Protein AF-A0A1G9YNP8-F1 (afdb_monomer_lite)

Foldseek 3Di:
DVVLVVLLVLLVVLLVVLVVLCVVVVHDQDLADDPDDPDDPSNVSSVVSLVVSLVSLVVSLVVLVVVVVPDPDLVSLQSLLVSLVCLQPRSHNNHAQDDPSLVSSLVSLVVNCVVPVPCVSVVSNVVSVCSNPDDDDPPD

Structure (mmCIF, N/CA/C/O backbone):
data_AF-A0A1G9YNP8-F1
#
_entry.id   AF-A0A1G9YNP8-F1
#
loop_
_atom_site.group_PDB
_atom_site.id
_atom_site.type_symbol
_atom_site.label_atom_id
_atom_site.label_alt_id
_atom_site.label_comp_id
_atom_site.label_asym_id
_atom_site.label_entity_id
_atom_site.label_seq_id
_atom_site.pdbx_PDB_ins_code
_atom_site.Cartn_x
_atom_site.Cartn_y
_atom_site.Cartn_z
_atom_site.occupancy
_atom_site.B_iso_or_equiv
_atom_site.auth_seq_id
_atom_site.auth_comp_id
_atom_site.auth_asym_id
_atom_site.auth_atom_id
_atom_site.pdbx_PDB_model_num
ATOM 1 N N . MET A 1 1 ? 4.895 -2.027 16.225 1.00 74.19 1 MET A N 1
ATOM 2 C CA . MET A 1 1 ? 4.429 -0.983 15.294 1.00 74.19 1 MET A CA 1
ATOM 3 C C . MET A 1 1 ? 5.551 -0.210 14.620 1.00 74.19 1 MET A C 1
ATOM 5 O O . MET A 1 1 ? 5.712 -0.409 13.425 1.00 74.19 1 MET A O 1
ATOM 9 N N . ASP A 1 2 ? 6.394 0.554 15.321 1.00 85.25 2 ASP A N 1
ATOM 10 C CA . ASP A 1 2 ? 7.441 1.403 14.698 1.00 85.25 2 ASP A CA 1
ATOM 11 C C . ASP A 1 2 ? 8.323 0.703 13.652 1.00 85.25 2 ASP A C 1
ATOM 13 O O . ASP A 1 2 ? 8.626 1.259 12.597 1.00 85.25 2 ASP A O 1
ATOM 17 N N . LYS A 1 3 ? 8.699 -0.555 13.913 1.00 90.31 3 LYS A N 1
ATOM 18 C CA . LYS A 1 3 ? 9.490 -1.363 12.977 1.00 90.31 3 LYS A CA 1
ATOM 19 C C . LYS A 1 3 ? 8.756 -1.618 11.656 1.00 90.31 3 LYS A C 1
ATOM 21 O O . LYS A 1 3 ? 9.386 -1.559 10.607 1.00 90.31 3 LYS A O 1
ATOM 26 N N . LEU A 1 4 ? 7.456 -1.908 11.697 1.00 91.44 4 LEU A N 1
ATOM 27 C CA . LEU A 1 4 ? 6.685 -2.198 10.488 1.00 91.44 4 LEU A CA 1
ATOM 28 C C . LEU A 1 4 ? 6.425 -0.936 9.669 1.00 91.44 4 LEU A C 1
ATOM 30 O O . LEU A 1 4 ? 6.558 -0.980 8.452 1.00 91.44 4 LEU A O 1
ATOM 34 N N . TYR A 1 5 ? 6.168 0.198 10.325 1.00 90.75 5 TYR A N 1
ATOM 35 C CA . TYR A 1 5 ? 6.108 1.491 9.640 1.00 90.75 5 TYR A CA 1
ATOM 36 C C . TYR A 1 5 ? 7.433 1.841 8.959 1.00 90.75 5 TYR A C 1
ATOM 38 O O . TYR A 1 5 ? 7.437 2.294 7.818 1.00 90.75 5 TYR A O 1
ATOM 46 N N . ALA A 1 6 ? 8.565 1.594 9.623 1.00 93.56 6 ALA A N 1
ATOM 47 C CA . ALA A 1 6 ? 9.877 1.802 9.018 1.00 93.56 6 ALA A CA 1
ATOM 48 C C . ALA A 1 6 ? 10.108 0.886 7.803 1.00 93.56 6 ALA A C 1
ATOM 50 O O . ALA A 1 6 ? 10.664 1.335 6.804 1.00 93.56 6 ALA A O 1
ATOM 51 N N . MET A 1 7 ? 9.657 -0.372 7.866 1.00 94.62 7 MET A N 1
ATOM 52 C CA . MET A 1 7 ? 9.741 -1.307 6.739 1.00 94.62 7 MET A CA 1
ATOM 53 C C . MET A 1 7 ? 8.846 -0.892 5.568 1.00 94.62 7 MET A C 1
ATOM 55 O O . MET A 1 7 ? 9.314 -0.916 4.433 1.00 94.62 7 MET A O 1
ATOM 59 N N . LEU A 1 8 ? 7.601 -0.476 5.829 1.00 95.19 8 LEU A N 1
ATOM 60 C CA . LEU A 1 8 ? 6.700 0.017 4.784 1.00 95.19 8 LEU A CA 1
ATOM 61 C C . LEU A 1 8 ? 7.297 1.248 4.099 1.00 95.19 8 LEU A C 1
ATOM 63 O O . LEU A 1 8 ? 7.428 1.275 2.881 1.00 95.19 8 LEU A O 1
ATOM 67 N N . ARG A 1 9 ? 7.768 2.216 4.890 1.00 95.75 9 ARG A N 1
ATOM 68 C CA . ARG A 1 9 ? 8.437 3.408 4.368 1.00 95.75 9 ARG A CA 1
ATOM 69 C C . ARG A 1 9 ? 9.663 3.059 3.525 1.00 95.75 9 ARG A C 1
ATOM 71 O O . ARG A 1 9 ? 9.893 3.666 2.485 1.00 95.75 9 ARG A O 1
ATOM 78 N N . GLN A 1 10 ? 10.455 2.078 3.954 1.00 96.38 10 GLN A N 1
ATOM 79 C CA . GLN A 1 10 ? 11.597 1.609 3.175 1.00 96.38 10 GLN A CA 1
ATOM 80 C C . GLN A 1 10 ? 11.161 0.991 1.839 1.00 96.38 10 GLN A C 1
ATOM 82 O O . GLN A 1 10 ? 11.847 1.194 0.837 1.00 96.38 10 GLN A O 1
ATOM 87 N N . ALA A 1 11 ? 10.051 0.248 1.810 1.00 95.44 11 ALA A N 1
ATOM 88 C CA . ALA A 1 11 ? 9.487 -0.295 0.578 1.00 95.44 11 ALA A CA 1
ATOM 89 C C . ALA A 1 11 ? 9.077 0.837 -0.379 1.00 95.44 11 ALA A C 1
ATOM 91 O O . ALA A 1 11 ? 9.553 0.867 -1.512 1.00 95.44 11 ALA A O 1
ATOM 92 N N . GLU A 1 12 ? 8.323 1.821 0.121 1.00 95.06 12 GLU A N 1
ATOM 93 C CA . GLU A 1 12 ? 7.873 2.998 -0.638 1.00 95.06 12 GLU A CA 1
ATOM 94 C C . GLU A 1 12 ? 9.050 3.813 -1.198 1.00 95.06 12 GLU A C 1
ATOM 96 O O . GLU A 1 12 ? 9.068 4.168 -2.377 1.00 95.06 12 GLU A O 1
ATOM 101 N N . GLU A 1 13 ? 10.073 4.089 -0.382 1.00 95.50 13 GLU A N 1
ATOM 102 C CA . GLU A 1 13 ? 11.274 4.822 -0.807 1.00 95.50 13 GLU A CA 1
ATOM 103 C C . GLU A 1 13 ? 12.083 4.035 -1.855 1.00 95.50 13 GLU A C 1
ATOM 105 O O . GLU A 1 13 ? 12.622 4.622 -2.798 1.00 95.50 13 GLU A O 1
ATOM 110 N N . THR A 1 14 ? 12.146 2.706 -1.720 1.00 93.88 14 THR A N 1
ATOM 111 C CA . THR A 1 14 ? 12.834 1.826 -2.679 1.00 93.88 14 THR A CA 1
ATOM 112 C C . THR A 1 14 ? 12.093 1.789 -4.017 1.00 93.88 14 THR A C 1
ATOM 114 O O . THR A 1 14 ? 12.720 1.925 -5.069 1.00 93.88 14 THR A O 1
ATOM 117 N N . GLU A 1 15 ? 10.764 1.667 -3.993 1.00 92.88 15 GLU A N 1
ATOM 118 C CA . GLU A 1 15 ? 9.934 1.692 -5.198 1.00 92.88 15 GLU A CA 1
ATOM 119 C C . GLU A 1 15 ? 9.991 3.059 -5.893 1.00 92.88 15 GLU A C 1
ATOM 121 O O . GLU A 1 15 ? 10.140 3.135 -7.114 1.00 92.88 15 GLU A O 1
ATOM 126 N N . ALA A 1 16 ? 9.934 4.155 -5.131 1.00 92.00 16 ALA A N 1
ATOM 127 C CA . ALA A 1 16 ? 10.044 5.506 -5.674 1.00 92.00 16 ALA A CA 1
ATOM 128 C C . ALA A 1 16 ? 11.379 5.721 -6.406 1.00 92.00 16 ALA A C 1
ATOM 130 O O . ALA A 1 16 ? 11.409 6.333 -7.477 1.00 92.00 16 ALA A O 1
ATOM 131 N N . LEU A 1 17 ? 12.478 5.179 -5.870 1.00 92.25 17 LEU A N 1
ATOM 132 C CA . LEU A 1 17 ? 13.777 5.204 -6.539 1.00 92.25 17 LEU A CA 1
ATOM 133 C C . LEU A 1 17 ? 13.764 4.389 -7.841 1.00 92.25 17 LEU A C 1
ATOM 135 O O . LEU A 1 17 ? 14.273 4.863 -8.856 1.00 92.25 17 LEU A O 1
ATOM 139 N N . ALA A 1 18 ? 13.148 3.204 -7.833 1.00 89.38 18 ALA A N 1
ATOM 140 C CA . ALA A 1 18 ? 13.013 2.360 -9.020 1.00 89.38 18 ALA A CA 1
ATOM 141 C C . ALA A 1 18 ? 12.216 3.062 -10.136 1.00 89.38 18 ALA A C 1
ATOM 143 O O . ALA A 1 18 ? 12.640 3.087 -11.296 1.00 89.38 18 ALA A O 1
ATOM 144 N N . ARG A 1 19 ? 11.095 3.706 -9.779 1.00 88.56 19 ARG A N 1
ATOM 145 C CA . ARG A 1 19 ? 10.267 4.499 -10.705 1.00 88.56 19 ARG A CA 1
ATOM 146 C C . ARG A 1 19 ? 11.055 5.663 -11.298 1.00 88.56 19 ARG A C 1
ATOM 148 O O . ARG A 1 19 ? 11.053 5.833 -12.512 1.00 88.56 19 ARG A O 1
ATOM 155 N N . LYS A 1 20 ? 11.802 6.396 -10.470 1.00 87.94 20 LYS A N 1
ATOM 156 C CA . LYS A 1 20 ? 12.640 7.512 -10.924 1.00 87.94 20 LYS A CA 1
ATOM 157 C C . LYS A 1 20 ? 13.721 7.068 -11.916 1.00 87.94 20 LYS A C 1
ATOM 159 O O . LYS A 1 20 ? 13.881 7.695 -12.957 1.00 87.94 20 LYS A O 1
ATOM 164 N N . LEU A 1 21 ? 14.425 5.970 -11.632 1.00 85.62 21 LEU A N 1
ATOM 165 C CA . LEU A 1 21 ? 15.430 5.416 -12.551 1.00 85.62 21 LEU A CA 1
ATOM 166 C C . LEU A 1 21 ? 14.804 4.966 -13.877 1.00 85.62 21 LEU A C 1
ATOM 168 O O . LEU A 1 21 ? 15.382 5.177 -14.940 1.00 85.62 21 LEU A O 1
ATOM 172 N N . THR A 1 22 ? 13.602 4.393 -13.826 1.00 82.56 22 THR A N 1
ATOM 173 C CA . THR A 1 22 ? 12.841 3.995 -15.021 1.00 82.56 22 THR A CA 1
ATOM 174 C C . THR A 1 22 ? 12.468 5.210 -15.882 1.00 82.56 22 THR A C 1
ATOM 176 O O . THR A 1 22 ? 12.629 5.177 -17.102 1.00 82.56 22 THR A O 1
ATOM 179 N N . GLU A 1 23 ? 12.015 6.303 -15.258 1.00 81.81 23 GLU A N 1
ATOM 180 C CA . GLU A 1 23 ? 11.687 7.560 -15.946 1.00 81.81 23 GLU A CA 1
ATOM 181 C C . GLU A 1 23 ? 12.922 8.211 -16.591 1.00 81.81 23 GLU A C 1
ATOM 183 O O . GLU A 1 23 ? 12.865 8.625 -17.749 1.00 81.81 23 GLU A O 1
ATOM 188 N N . GLU A 1 24 ? 14.049 8.270 -15.875 1.00 78.81 24 GLU A N 1
ATOM 189 C CA . GLU A 1 24 ? 15.299 8.888 -16.350 1.00 78.81 24 GLU A CA 1
ATOM 190 C C . GLU A 1 24 ? 15.930 8.135 -17.531 1.00 78.81 24 GLU A C 1
ATOM 192 O O . GLU A 1 24 ? 16.554 8.742 -18.404 1.00 78.81 24 GLU A O 1
ATOM 197 N N . THR A 1 25 ? 15.744 6.819 -17.586 1.00 70.06 25 THR A N 1
ATOM 198 C CA . THR A 1 25 ? 16.299 5.943 -18.630 1.00 70.06 25 THR A CA 1
ATOM 199 C C . THR A 1 25 ? 15.366 5.763 -19.831 1.00 70.06 25 THR A C 1
ATOM 201 O O . THR A 1 25 ? 15.765 5.171 -20.836 1.00 70.06 25 THR A O 1
ATOM 204 N N . GLY A 1 26 ? 14.127 6.269 -19.761 1.00 63.38 26 GLY A N 1
ATOM 205 C CA . GLY A 1 26 ? 13.102 6.048 -20.786 1.00 63.38 26 GLY A CA 1
ATOM 206 C C . GLY A 1 26 ? 12.684 4.579 -20.918 1.00 63.38 26 GLY A C 1
ATOM 207 O O . GLY A 1 26 ? 12.183 4.172 -21.970 1.00 63.38 26 GLY A O 1
ATOM 208 N N . LEU A 1 27 ? 12.917 3.773 -19.878 1.00 62.62 27 LEU A N 1
ATOM 209 C CA . LEU A 1 27 ? 12.556 2.363 -19.856 1.00 62.62 27 LEU A CA 1
ATOM 210 C C . LEU A 1 27 ? 11.037 2.213 -19.765 1.00 62.62 27 LEU A C 1
ATOM 212 O O . LEU A 1 27 ? 10.363 2.859 -18.967 1.00 62.62 27 LEU A O 1
ATOM 216 N N . THR A 1 28 ? 10.485 1.325 -20.584 1.00 60.00 28 THR A N 1
ATOM 217 C CA . THR A 1 28 ? 9.094 0.888 -20.440 1.00 60.00 28 THR A CA 1
ATOM 218 C C . THR A 1 28 ? 9.075 -0.289 -19.476 1.00 60.00 28 THR A C 1
ATOM 220 O O . THR A 1 28 ? 9.698 -1.317 -19.743 1.00 60.00 28 THR A O 1
ATOM 223 N N . LEU A 1 29 ? 8.385 -0.134 -18.342 1.00 57.75 29 LEU A N 1
ATOM 224 C CA . LEU A 1 29 ? 8.118 -1.255 -17.443 1.00 57.75 29 LEU A CA 1
ATOM 225 C C . LEU A 1 29 ? 7.328 -2.312 -18.219 1.00 57.75 29 LEU A C 1
ATOM 227 O O . LEU A 1 29 ? 6.317 -1.967 -18.836 1.00 57.75 29 LEU A O 1
ATOM 231 N N . PRO A 1 30 ? 7.781 -3.573 -18.245 1.00 51.66 30 PRO A N 1
ATOM 232 C CA . PRO A 1 30 ? 7.035 -4.606 -18.930 1.00 51.66 30 PRO A CA 1
ATOM 233 C C . PRO A 1 30 ? 5.741 -4.893 -18.154 1.00 51.66 30 PRO A C 1
ATOM 235 O O . PRO A 1 30 ? 5.750 -4.975 -16.928 1.00 51.66 30 PRO A O 1
ATOM 238 N N . ASP A 1 31 ? 4.633 -5.090 -18.875 1.00 44.03 31 ASP A N 1
ATOM 239 C CA . ASP A 1 31 ? 3.311 -5.418 -18.302 1.00 44.03 31 ASP A CA 1
ATOM 240 C C . ASP A 1 31 ? 3.298 -6.755 -17.517 1.00 44.03 31 ASP A C 1
ATOM 242 O O . ASP A 1 31 ? 2.308 -7.100 -16.870 1.00 44.03 31 ASP A O 1
ATOM 246 N N . ALA A 1 32 ? 4.383 -7.533 -17.594 1.00 46.16 32 ALA A N 1
ATOM 247 C CA . ALA A 1 32 ? 4.643 -8.754 -16.839 1.00 46.16 32 ALA A CA 1
ATOM 248 C C . ALA A 1 32 ? 6.162 -9.030 -16.799 1.00 46.16 32 ALA A C 1
ATOM 250 O O . ALA A 1 32 ? 6.868 -8.629 -17.728 1.00 46.16 32 ALA A O 1
ATOM 251 N N . PRO A 1 33 ? 6.688 -9.764 -15.798 1.00 43.44 33 PRO A N 1
ATOM 252 C CA . PRO A 1 33 ? 8.080 -10.204 -15.818 1.00 43.44 33 PRO A CA 1
ATOM 253 C C . PRO A 1 33 ? 8.306 -11.095 -17.050 1.00 43.44 33 PRO A C 1
ATOM 255 O O . PRO A 1 33 ? 7.746 -12.186 -17.155 1.00 43.44 33 PRO A O 1
ATOM 258 N N . SER A 1 34 ? 9.084 -10.610 -18.020 1.00 45.94 34 SER A N 1
ATOM 259 C CA . SER A 1 34 ? 9.425 -11.351 -19.240 1.00 45.94 34 SER A CA 1
ATOM 260 C C . SER A 1 34 ? 10.872 -11.836 -19.176 1.00 45.94 34 SER A C 1
ATOM 262 O O . SER A 1 34 ? 11.750 -11.126 -18.693 1.00 45.94 34 SER A O 1
ATOM 264 N N . SER A 1 35 ? 11.121 -13.055 -19.658 1.00 43.56 35 SER A N 1
ATOM 265 C CA . SER A 1 35 ? 12.409 -13.761 -19.569 1.00 43.56 35 SER A CA 1
ATOM 266 C C . SER A 1 35 ? 13.478 -13.284 -20.559 1.00 43.56 35 SER A C 1
ATOM 268 O O . SER A 1 35 ? 14.526 -13.913 -20.671 1.00 43.56 35 SER A O 1
ATOM 270 N N . GLU A 1 36 ? 13.224 -12.212 -21.310 1.00 47.78 36 GLU A N 1
ATOM 271 C CA . GLU A 1 36 ? 14.112 -11.723 -22.368 1.00 47.78 36 GLU A CA 1
ATOM 272 C C . GLU A 1 36 ? 14.385 -10.229 -22.170 1.00 47.78 36 GLU A C 1
ATOM 274 O O . GLU A 1 36 ? 13.923 -9.372 -22.920 1.00 47.78 36 GLU A O 1
ATOM 279 N N . ILE A 1 37 ? 15.151 -9.910 -21.125 1.00 51.72 37 ILE A N 1
ATOM 280 C CA . ILE A 1 37 ? 15.677 -8.561 -20.915 1.00 51.72 37 ILE A CA 1
ATOM 281 C C . ILE A 1 37 ? 17.059 -8.495 -21.564 1.00 51.72 37 ILE A C 1
ATOM 283 O O . ILE A 1 37 ? 17.993 -9.191 -21.171 1.00 51.72 37 ILE A O 1
ATOM 287 N N . ARG A 1 38 ? 17.196 -7.644 -22.583 1.00 46.03 38 ARG A N 1
ATOM 288 C CA . ARG A 1 38 ? 18.505 -7.182 -23.051 1.00 46.03 38 ARG A CA 1
ATOM 289 C C . ARG A 1 38 ? 19.083 -6.313 -21.932 1.00 46.03 38 ARG A C 1
ATOM 291 O O . ARG A 1 38 ? 18.617 -5.199 -21.730 1.00 46.03 38 ARG A O 1
ATOM 298 N N . GLU A 1 39 ? 20.042 -6.850 -21.188 1.00 47.81 39 GLU A N 1
ATOM 299 C CA . GLU A 1 39 ? 20.667 -6.198 -20.033 1.00 47.81 39 GLU A CA 1
ATOM 300 C C . GLU A 1 39 ? 21.378 -4.890 -20.434 1.00 47.81 39 GLU A C 1
ATOM 302 O O . GLU A 1 39 ? 22.519 -4.891 -20.894 1.00 47.81 39 GLU A O 1
ATOM 307 N N . CYS A 1 40 ? 20.708 -3.753 -20.247 1.00 51.03 40 CYS A N 1
ATOM 308 C CA . CYS A 1 40 ? 21.377 -2.492 -19.925 1.00 51.03 40 CYS A CA 1
ATOM 309 C C . CYS A 1 40 ? 21.541 -2.428 -18.398 1.00 51.03 40 CYS A C 1
ATOM 311 O O . CYS A 1 40 ? 20.598 -2.769 -17.682 1.00 51.03 40 CYS A O 1
ATOM 313 N N . SER A 1 41 ? 22.699 -1.979 -17.894 1.00 60.06 41 SER A N 1
ATOM 314 C CA . SER A 1 41 ? 22.977 -1.884 -16.444 1.00 60.06 41 SER A CA 1
ATOM 315 C C . SER A 1 41 ? 21.865 -1.165 -15.686 1.00 60.06 41 SER A C 1
ATOM 317 O O . SER A 1 41 ? 21.391 -1.645 -14.664 1.00 60.06 41 SER A O 1
ATOM 319 N N . ASP A 1 42 ? 21.367 -0.075 -16.262 1.00 57.56 42 ASP A N 1
ATOM 320 C CA . ASP A 1 42 ? 20.399 0.797 -15.601 1.00 57.56 42 ASP A CA 1
ATOM 321 C C . ASP A 1 42 ? 19.003 0.145 -15.519 1.00 57.56 42 ASP A C 1
ATOM 323 O O . ASP A 1 42 ? 18.243 0.391 -14.583 1.00 57.56 42 ASP A O 1
ATOM 327 N N . GLN A 1 43 ? 18.682 -0.757 -16.458 1.00 61.81 43 GLN A N 1
ATOM 328 C CA . GLN A 1 43 ? 17.465 -1.574 -16.413 1.00 61.81 43 GLN A CA 1
ATOM 329 C C . GLN A 1 43 ? 17.568 -2.680 -15.361 1.00 61.81 43 GLN A C 1
ATOM 331 O O . GLN A 1 43 ? 16.594 -2.952 -14.660 1.00 61.81 43 GLN A O 1
ATOM 336 N N . SER A 1 44 ? 18.750 -3.287 -15.225 1.00 68.12 44 SER A N 1
ATOM 337 C CA . SER A 1 44 ? 19.035 -4.266 -14.172 1.00 68.12 44 SER A CA 1
ATOM 338 C C . SER A 1 44 ? 18.904 -3.641 -12.778 1.00 68.12 44 SER A C 1
ATOM 340 O O . SER A 1 44 ? 18.339 -4.257 -11.872 1.00 68.12 44 SER A O 1
ATOM 342 N N . ASP A 1 45 ? 19.363 -2.399 -12.613 1.00 81.31 45 ASP A N 1
ATOM 343 C CA . ASP A 1 45 ? 19.319 -1.686 -11.334 1.00 81.31 45 ASP A CA 1
ATOM 344 C C . AS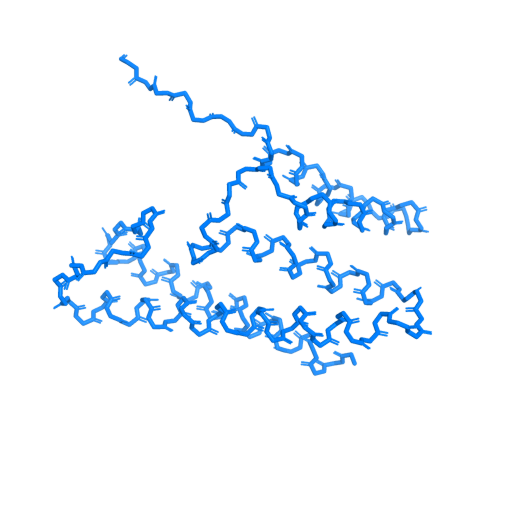P A 1 45 ? 17.886 -1.304 -10.929 1.00 81.31 45 ASP A C 1
ATOM 346 O O . ASP A 1 45 ? 17.482 -1.538 -9.787 1.00 81.31 45 ASP A O 1
ATOM 350 N N . ALA A 1 46 ? 17.078 -0.785 -11.862 1.00 85.38 46 ALA A N 1
ATOM 351 C CA . ALA A 1 46 ? 15.674 -0.462 -11.594 1.00 85.38 46 ALA A CA 1
ATOM 352 C C . ALA A 1 46 ? 14.842 -1.715 -11.263 1.00 85.38 46 ALA A C 1
ATOM 354 O O . ALA A 1 46 ? 14.071 -1.710 -10.302 1.00 85.38 46 ALA A O 1
ATOM 355 N N . MET A 1 47 ? 15.033 -2.807 -12.011 1.00 84.81 47 MET A N 1
ATOM 356 C CA . MET A 1 47 ? 14.339 -4.075 -11.756 1.00 84.81 47 MET A CA 1
ATOM 357 C C . MET A 1 47 ? 14.687 -4.658 -10.385 1.00 84.81 47 MET A C 1
ATOM 359 O O . MET A 1 47 ? 13.785 -5.037 -9.638 1.00 84.81 47 MET A O 1
ATOM 363 N N . SER A 1 48 ? 15.969 -4.642 -10.011 1.00 89.38 48 SER A N 1
ATOM 364 C CA . SER A 1 48 ? 16.421 -5.114 -8.694 1.00 89.38 48 SER A CA 1
ATOM 365 C C . SER A 1 48 ? 15.790 -4.315 -7.546 1.00 89.38 48 SER A C 1
ATOM 367 O O . SER A 1 48 ? 15.479 -4.861 -6.486 1.00 89.38 48 SER A O 1
ATOM 369 N N . LEU A 1 49 ? 15.569 -3.009 -7.741 1.00 91.75 49 LEU A N 1
ATOM 370 C CA . LEU A 1 49 ? 14.892 -2.169 -6.753 1.00 91.75 49 LEU A CA 1
ATOM 371 C C . LEU A 1 49 ? 13.394 -2.483 -6.654 1.00 91.75 49 LEU A C 1
ATOM 373 O O . LEU A 1 49 ? 12.882 -2.558 -5.538 1.00 91.75 49 LEU A O 1
ATOM 377 N N . PHE A 1 50 ? 12.703 -2.728 -7.772 1.00 91.69 50 PHE A N 1
ATOM 378 C CA . PHE A 1 50 ? 11.309 -3.190 -7.738 1.00 91.69 50 PHE A CA 1
ATOM 379 C C . PHE A 1 50 ? 11.169 -4.549 -7.046 1.00 91.69 50 PHE A C 1
ATOM 381 O O . PHE A 1 50 ? 10.254 -4.737 -6.250 1.00 91.69 50 PHE A O 1
ATOM 388 N N . GLU A 1 51 ? 12.074 -5.496 -7.301 1.00 92.00 51 GLU A N 1
ATOM 389 C CA . GLU A 1 51 ? 12.088 -6.788 -6.601 1.00 92.00 51 GLU A CA 1
ATOM 390 C C . GLU A 1 51 ? 12.281 -6.610 -5.093 1.00 92.00 51 GLU A C 1
ATOM 392 O O . GLU A 1 51 ? 11.520 -7.162 -4.299 1.00 92.00 51 GLU A O 1
ATOM 397 N N . LYS A 1 52 ? 13.225 -5.761 -4.685 1.00 93.56 52 LYS A N 1
ATOM 398 C CA . LYS A 1 52 ? 13.457 -5.470 -3.269 1.00 93.56 52 LYS A CA 1
ATOM 399 C C . LYS A 1 52 ? 12.256 -4.796 -2.598 1.00 93.56 52 LYS A C 1
ATOM 401 O O . LYS A 1 52 ? 11.916 -5.148 -1.470 1.00 93.56 52 LYS A O 1
ATOM 406 N N . ALA A 1 53 ? 11.631 -3.820 -3.257 1.00 93.06 53 ALA A N 1
ATOM 407 C CA . ALA A 1 53 ? 10.426 -3.172 -2.742 1.00 93.06 53 ALA A CA 1
ATOM 408 C C . ALA A 1 53 ? 9.293 -4.193 -2.579 1.00 93.06 53 ALA A C 1
ATOM 410 O O . ALA A 1 53 ? 8.668 -4.263 -1.522 1.00 93.06 53 ALA A O 1
ATOM 411 N N . TRP A 1 54 ? 9.103 -5.051 -3.584 1.00 93.94 54 TRP A N 1
ATOM 412 C CA . TRP A 1 54 ? 8.121 -6.128 -3.562 1.00 93.94 54 TRP A CA 1
ATOM 413 C C . TRP A 1 54 ? 8.310 -7.087 -2.381 1.00 93.94 54 TRP A C 1
ATOM 415 O O . TRP A 1 54 ? 7.362 -7.340 -1.637 1.00 93.94 54 TRP A O 1
ATOM 425 N N . GLU A 1 55 ? 9.533 -7.572 -2.152 1.00 94.19 55 GLU A N 1
ATOM 426 C CA . GLU A 1 55 ? 9.841 -8.437 -1.006 1.00 94.19 55 GLU A CA 1
ATOM 427 C C . GLU A 1 55 ? 9.533 -7.754 0.333 1.00 94.19 55 GLU A C 1
ATOM 429 O O . GLU A 1 55 ? 8.997 -8.389 1.245 1.00 94.19 55 GLU A O 1
ATOM 434 N N . LEU A 1 56 ? 9.842 -6.459 0.461 1.00 95.50 56 LEU A N 1
ATOM 435 C CA . LEU A 1 56 ? 9.543 -5.693 1.670 1.00 95.50 56 LEU A CA 1
ATOM 436 C C . LEU A 1 56 ? 8.035 -5.559 1.893 1.00 95.50 56 LEU A C 1
ATOM 438 O O . LEU A 1 56 ? 7.574 -5.814 3.005 1.00 95.50 56 LEU A O 1
ATOM 442 N N . TYR A 1 57 ? 7.261 -5.230 0.857 1.00 95.50 57 TYR A N 1
ATOM 443 C CA . TYR A 1 57 ? 5.803 -5.159 0.954 1.00 95.50 57 TYR A CA 1
ATOM 444 C C . TYR A 1 57 ? 5.192 -6.493 1.400 1.00 95.50 57 TYR A C 1
ATOM 446 O O . TYR A 1 57 ? 4.388 -6.518 2.333 1.00 95.50 57 TYR A O 1
ATOM 454 N N . GLN A 1 58 ? 5.628 -7.613 0.812 1.00 94.06 58 GLN A N 1
ATOM 455 C CA . GLN A 1 58 ? 5.164 -8.948 1.206 1.00 94.06 58 GLN A CA 1
ATOM 456 C C . GLN A 1 58 ? 5.517 -9.282 2.664 1.00 94.06 58 GLN A C 1
ATOM 458 O O . GLN A 1 58 ? 4.706 -9.859 3.393 1.00 94.06 58 GLN A O 1
ATOM 463 N N . GLN A 1 59 ? 6.711 -8.894 3.123 1.00 95.12 59 GLN A N 1
ATOM 464 C CA . GLN A 1 59 ? 7.120 -9.077 4.517 1.00 95.12 59 GLN A CA 1
ATOM 465 C C . GLN A 1 59 ? 6.308 -8.218 5.490 1.00 95.12 59 GLN A C 1
ATOM 467 O O . GLN A 1 59 ? 6.041 -8.669 6.608 1.00 95.12 59 GLN A O 1
ATOM 472 N 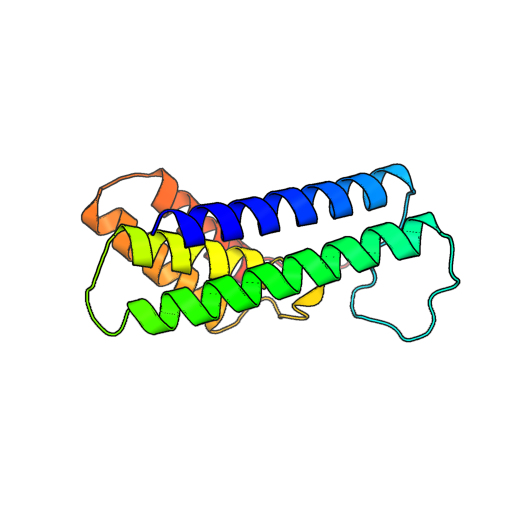N . VAL A 1 60 ? 5.951 -6.990 5.101 1.00 94.81 60 VAL A N 1
ATOM 473 C CA . VAL A 1 60 ? 5.086 -6.114 5.903 1.00 94.81 60 VAL A CA 1
ATOM 474 C C . VAL A 1 60 ? 3.689 -6.717 5.989 1.00 94.81 60 VAL A C 1
ATOM 476 O O . VAL A 1 60 ? 3.205 -6.902 7.102 1.00 94.81 60 VAL A O 1
ATOM 479 N N . GLU A 1 61 ? 3.077 -7.106 4.866 1.00 94.38 61 GLU A N 1
ATOM 480 C CA . GLU A 1 61 ? 1.733 -7.703 4.861 1.00 94.38 61 GLU A CA 1
ATOM 481 C C . GLU A 1 61 ? 1.670 -8.930 5.777 1.00 94.38 61 GLU A C 1
ATOM 483 O O . GLU A 1 61 ? 0.809 -9.007 6.656 1.00 94.38 61 GLU A O 1
ATOM 488 N N . ALA A 1 62 ? 2.614 -9.864 5.623 1.00 92.94 62 ALA A N 1
ATOM 489 C CA . ALA A 1 62 ? 2.659 -11.078 6.430 1.00 92.94 62 ALA A CA 1
ATOM 490 C C . ALA A 1 62 ? 2.762 -10.767 7.932 1.00 92.94 62 ALA A C 1
ATOM 492 O O . ALA A 1 62 ? 2.031 -11.343 8.737 1.00 92.94 62 ALA A O 1
ATOM 493 N N . GLN A 1 63 ? 3.634 -9.832 8.322 1.00 91.94 63 GLN A N 1
ATOM 494 C CA . GLN A 1 63 ? 3.810 -9.472 9.730 1.00 91.94 63 GLN A CA 1
ATOM 495 C C . GLN A 1 63 ? 2.611 -8.717 10.312 1.00 91.94 63 GLN A C 1
ATOM 497 O O . GLN A 1 63 ? 2.278 -8.948 11.472 1.00 91.94 63 GLN A O 1
ATOM 502 N N . VAL A 1 64 ? 1.964 -7.841 9.538 1.00 91.12 64 VAL A N 1
ATOM 503 C CA . VAL A 1 64 ? 0.760 -7.123 9.986 1.00 91.12 64 VAL A CA 1
ATOM 504 C C . VAL A 1 64 ? -0.400 -8.098 10.168 1.00 91.12 64 VAL A C 1
ATOM 506 O O . VAL A 1 64 ? -1.064 -8.075 11.201 1.00 91.12 64 VAL A O 1
ATOM 509 N N . ARG A 1 65 ? -0.600 -9.030 9.226 1.00 90.00 65 ARG A N 1
ATOM 510 C CA . ARG A 1 65 ? -1.631 -10.073 9.352 1.00 90.00 65 ARG A CA 1
ATOM 511 C C . ARG A 1 65 ? -1.415 -10.973 10.570 1.00 90.00 65 ARG A C 1
ATOM 513 O O . ARG A 1 65 ? -2.387 -11.321 11.223 1.00 90.00 65 ARG A O 1
ATOM 520 N N . MET A 1 66 ? -0.167 -11.298 10.914 1.00 87.88 66 MET A N 1
ATOM 521 C CA . MET A 1 66 ? 0.145 -12.050 12.140 1.00 87.88 66 MET A CA 1
ATOM 522 C C . MET A 1 66 ? -0.170 -11.281 13.434 1.00 87.88 66 MET A C 1
ATOM 524 O O . MET A 1 66 ? -0.324 -11.909 14.476 1.00 87.88 66 MET A O 1
ATOM 528 N N . GLN A 1 67 ? -0.223 -9.946 13.393 1.00 82.00 67 GLN A N 1
ATOM 529 C CA . GLN A 1 67 ? -0.520 -9.100 14.559 1.00 82.00 67 GLN A CA 1
ATOM 530 C C . GLN A 1 67 ? -2.022 -8.818 14.708 1.00 82.00 67 GLN A C 1
ATOM 532 O O . GLN A 1 67 ? -2.507 -8.655 15.825 1.00 82.00 67 GLN A O 1
ATOM 537 N N . LEU A 1 68 ? -2.768 -8.834 13.598 1.00 73.62 68 LEU A N 1
ATOM 538 C CA . LEU A 1 68 ? -4.214 -8.588 13.565 1.00 73.62 68 LEU A CA 1
ATOM 539 C C . LEU A 1 68 ? -5.066 -9.657 14.265 1.00 73.62 68 LEU A C 1
ATOM 541 O O . LEU A 1 68 ? -6.217 -9.375 14.592 1.00 73.62 68 LEU A O 1
ATOM 545 N N . ASP A 1 69 ? -4.520 -10.846 14.537 1.00 64.44 69 ASP A N 1
ATOM 546 C CA . ASP A 1 69 ? -5.223 -11.888 15.300 1.00 64.44 69 ASP A CA 1
ATOM 547 C C . ASP A 1 69 ? -5.477 -11.493 16.771 1.00 64.44 69 ASP A C 1
ATOM 549 O O . ASP A 1 69 ? -6.305 -12.132 17.423 1.00 64.44 69 ASP A O 1
ATOM 553 N N . ASP A 1 70 ? -4.825 -10.441 17.295 1.00 54.25 70 ASP A N 1
ATOM 554 C CA . ASP A 1 70 ? -4.874 -10.114 18.728 1.00 54.25 70 ASP A CA 1
ATOM 555 C C . ASP A 1 70 ? -5.587 -8.800 19.101 1.00 54.25 70 ASP A C 1
ATOM 557 O O . ASP A 1 70 ? -6.127 -8.720 20.201 1.00 54.25 70 ASP A O 1
ATOM 561 N N . MET A 1 71 ? -5.684 -7.778 18.240 1.00 51.72 71 MET A N 1
ATOM 562 C CA . MET A 1 71 ? -6.465 -6.564 18.543 1.00 51.72 71 MET A CA 1
ATOM 563 C C . MET A 1 71 ? -6.844 -5.777 17.284 1.00 51.72 71 MET A C 1
ATOM 565 O O . MET A 1 71 ? -6.028 -5.546 16.399 1.00 51.72 71 MET A O 1
ATOM 569 N N . ASP A 1 72 ? -8.081 -5.276 17.259 1.00 67.44 72 ASP A N 1
ATOM 570 C CA . ASP A 1 72 ? -8.614 -4.421 16.197 1.00 67.44 72 ASP A CA 1
ATOM 571 C C . ASP A 1 72 ? -8.074 -2.979 16.318 1.00 67.44 72 ASP A C 1
ATOM 573 O O . ASP A 1 72 ? -8.784 -2.050 16.708 1.00 67.44 72 ASP A O 1
ATOM 577 N N . SER A 1 73 ? -6.771 -2.811 16.083 1.00 82.38 73 SER A N 1
ATOM 578 C CA . SER A 1 73 ? -6.072 -1.529 16.192 1.00 82.38 73 SER A CA 1
ATOM 579 C C . SER A 1 73 ? -6.290 -0.665 14.949 1.00 82.38 73 SER A C 1
ATOM 581 O O . SER A 1 73 ? -6.227 -1.139 13.809 1.00 82.38 73 SER A O 1
ATOM 583 N N . GLU A 1 74 ? -6.499 0.636 15.168 1.00 86.69 74 GLU A N 1
ATOM 584 C CA . GLU A 1 74 ? -6.539 1.638 14.097 1.00 86.69 74 GLU A CA 1
ATOM 585 C C . GLU A 1 74 ? -5.214 1.660 13.318 1.00 86.69 74 GLU A C 1
ATOM 587 O O . GLU A 1 74 ? -5.219 1.693 12.089 1.00 86.69 74 GLU A O 1
ATOM 592 N N . GLU A 1 75 ? -4.083 1.566 14.024 1.00 88.44 75 GLU A N 1
ATOM 593 C CA . GLU A 1 75 ? -2.746 1.576 13.419 1.00 88.44 75 GLU A CA 1
ATOM 594 C C . GLU A 1 75 ? -2.515 0.346 12.534 1.00 88.44 75 GLU A C 1
ATOM 596 O O . GLU A 1 75 ? -2.032 0.483 11.409 1.00 88.44 75 GLU A O 1
ATOM 601 N N . ASP A 1 76 ? -2.922 -0.841 12.995 1.00 88.69 76 ASP A N 1
ATOM 602 C CA . ASP A 1 76 ? -2.804 -2.084 12.221 1.00 88.69 76 ASP A CA 1
ATOM 603 C C . ASP A 1 76 ? -3.710 -2.060 10.990 1.00 88.69 76 ASP A C 1
ATOM 605 O O . ASP A 1 76 ? -3.291 -2.439 9.894 1.00 88.69 76 ASP A O 1
ATOM 609 N N . SER A 1 77 ? -4.935 -1.546 11.146 1.00 90.88 77 SER A N 1
ATOM 610 C CA . SER A 1 77 ? -5.874 -1.365 10.035 1.00 90.88 77 SER A CA 1
ATOM 611 C C . SER A 1 77 ? -5.316 -0.400 8.988 1.00 90.88 77 SER A C 1
ATOM 613 O O . SER A 1 77 ? -5.406 -0.679 7.794 1.00 90.88 77 SER A O 1
ATOM 615 N N . LEU A 1 78 ? -4.716 0.714 9.417 1.00 93.06 78 LEU A N 1
ATOM 616 C CA . LEU A 1 78 ? -4.098 1.699 8.528 1.00 93.06 78 LEU A CA 1
ATOM 617 C C . LEU A 1 78 ? -2.906 1.102 7.787 1.00 93.06 78 LEU A C 1
ATOM 619 O O . LEU A 1 78 ? -2.786 1.259 6.570 1.00 93.06 78 LEU A O 1
ATOM 623 N N . LEU A 1 79 ? -2.037 0.409 8.518 1.00 93.88 79 LEU A N 1
ATOM 624 C CA . LEU A 1 79 ? -0.832 -0.183 7.966 1.00 93.88 79 LEU A CA 1
ATOM 625 C C . LEU A 1 79 ? -1.169 -1.291 6.959 1.00 93.88 79 LEU A C 1
ATOM 627 O O . LEU A 1 79 ? -0.602 -1.311 5.864 1.00 93.88 79 LEU A O 1
ATOM 631 N N . LEU A 1 80 ? -2.133 -2.163 7.275 1.00 94.31 80 LEU A N 1
ATOM 632 C CA . LEU A 1 80 ? -2.603 -3.187 6.342 1.00 94.31 80 LEU A CA 1
ATOM 633 C C . LEU A 1 80 ? -3.276 -2.560 5.116 1.00 94.31 80 LEU A C 1
ATOM 635 O O . LEU A 1 80 ? -2.972 -2.954 3.993 1.00 94.31 80 LEU A O 1
ATOM 639 N N . ALA A 1 81 ? -4.150 -1.566 5.303 1.00 95.19 81 ALA A N 1
ATOM 640 C CA . ALA A 1 81 ? -4.854 -0.922 4.195 1.00 95.19 81 ALA A CA 1
ATOM 641 C C . ALA A 1 81 ? -3.887 -0.307 3.177 1.00 95.19 81 ALA A C 1
ATOM 643 O O . ALA A 1 81 ? -4.068 -0.496 1.970 1.00 95.19 81 ALA A O 1
ATOM 644 N N . GLN A 1 82 ? -2.854 0.392 3.659 1.00 96.25 82 GLN A N 1
ATOM 645 C CA . GLN A 1 82 ? -1.825 0.994 2.814 1.00 96.25 82 GLN A CA 1
ATOM 646 C C . GLN A 1 82 ? -0.969 -0.081 2.134 1.00 96.25 82 GLN A C 1
ATOM 648 O O . GLN A 1 82 ? -0.864 -0.071 0.911 1.00 96.25 82 GLN A O 1
ATOM 653 N N . THR A 1 83 ? -0.489 -1.080 2.882 1.00 95.75 83 THR A N 1
ATOM 654 C CA . THR A 1 83 ? 0.316 -2.182 2.324 1.00 95.75 83 THR A CA 1
ATOM 655 C C . THR A 1 83 ? -0.419 -2.928 1.205 1.00 95.75 83 THR A C 1
ATOM 657 O O . THR A 1 83 ? 0.158 -3.187 0.154 1.00 95.75 83 THR A O 1
ATOM 660 N N . LEU A 1 84 ? -1.708 -3.240 1.386 1.00 95.25 84 LEU A N 1
ATOM 661 C CA . LEU A 1 84 ? -2.508 -3.936 0.371 1.00 95.25 84 LEU A CA 1
ATOM 662 C C . LEU A 1 84 ? -2.734 -3.094 -0.889 1.00 95.25 84 LEU A C 1
ATOM 664 O O . LEU A 1 84 ? -2.762 -3.640 -1.993 1.00 95.25 84 LEU A O 1
ATOM 668 N N . LEU A 1 85 ? -2.905 -1.778 -0.735 1.00 94.75 85 LEU A N 1
ATOM 669 C CA . LEU A 1 85 ? -3.034 -0.868 -1.871 1.00 94.75 85 LEU A CA 1
ATOM 670 C C . LEU A 1 85 ? -1.723 -0.793 -2.660 1.00 94.75 85 LEU A C 1
ATOM 672 O O . LEU A 1 85 ? -1.760 -0.914 -3.883 1.00 94.75 85 LEU A O 1
ATOM 676 N N . ASP A 1 86 ? -0.590 -0.643 -1.972 1.00 93.81 86 ASP A N 1
ATOM 677 C CA . ASP A 1 86 ? 0.728 -0.549 -2.605 1.00 93.81 86 ASP A CA 1
ATOM 678 C C . ASP A 1 86 ? 1.088 -1.846 -3.326 1.00 93.81 86 ASP A C 1
ATOM 680 O O . ASP A 1 86 ? 1.429 -1.819 -4.506 1.00 93.81 86 ASP A O 1
ATOM 684 N N . ILE A 1 87 ? 0.871 -2.997 -2.676 1.00 91.31 87 ILE A N 1
ATOM 685 C CA . ILE A 1 87 ? 0.990 -4.317 -3.307 1.00 91.31 87 ILE A CA 1
ATOM 686 C C . ILE A 1 87 ? 0.138 -4.395 -4.571 1.00 91.31 87 ILE A C 1
ATOM 688 O O . ILE A 1 87 ? 0.590 -4.938 -5.573 1.00 91.31 87 ILE A O 1
ATOM 692 N N . HIS A 1 88 ? -1.084 -3.862 -4.556 1.00 89.62 88 HIS A N 1
ATOM 693 C CA . HIS A 1 88 ? -1.956 -3.920 -5.722 1.00 89.62 88 HIS A CA 1
ATOM 694 C C . HIS A 1 88 ? -1.401 -3.131 -6.914 1.00 89.62 88 HIS A C 1
ATOM 696 O O . HIS A 1 88 ? -1.402 -3.638 -8.036 1.00 89.62 88 HIS A O 1
ATOM 702 N N . ILE A 1 89 ? -0.920 -1.908 -6.681 1.00 87.56 89 ILE A N 1
ATOM 703 C CA . ILE A 1 89 ? -0.423 -1.010 -7.738 1.00 87.56 89 ILE A CA 1
ATOM 704 C C . ILE A 1 89 ? 1.053 -1.244 -8.104 1.00 87.56 89 ILE A C 1
ATOM 706 O O . ILE A 1 89 ? 1.556 -0.625 -9.048 1.00 87.56 89 ILE A O 1
ATOM 710 N N . HIS A 1 90 ? 1.748 -2.114 -7.368 1.00 88.56 90 HIS A N 1
ATOM 711 C CA . HIS A 1 90 ? 3.150 -2.435 -7.603 1.00 88.56 90 HIS A CA 1
ATOM 712 C C . HIS A 1 90 ? 3.338 -3.164 -8.951 1.00 88.56 90 HIS A C 1
ATOM 714 O O . HIS A 1 90 ? 2.600 -4.113 -9.230 1.00 88.56 90 HIS A O 1
ATOM 720 N N . PRO A 1 91 ? 4.354 -2.822 -9.772 1.00 83.69 91 PRO A N 1
ATOM 721 C CA . PRO A 1 91 ? 4.571 -3.455 -11.082 1.00 83.69 91 PRO A CA 1
ATOM 722 C C . PRO A 1 91 ? 4.729 -4.984 -11.030 1.00 83.69 91 PRO A C 1
ATOM 724 O O . PRO A 1 91 ? 4.210 -5.697 -11.884 1.00 83.69 91 PRO A O 1
ATOM 727 N N . ASN A 1 92 ? 5.390 -5.504 -9.991 1.00 84.12 92 ASN A N 1
ATOM 728 C CA . ASN A 1 92 ? 5.598 -6.950 -9.812 1.00 84.12 92 ASN A CA 1
ATOM 729 C C . ASN A 1 92 ? 4.357 -7.717 -9.327 1.00 84.12 92 ASN A C 1
ATOM 731 O O . ASN A 1 92 ? 4.407 -8.943 -9.241 1.00 84.12 92 ASN A O 1
ATOM 735 N N . SER A 1 93 ? 3.254 -7.040 -8.995 1.00 81.88 93 SER A N 1
ATOM 736 C CA . SER A 1 93 ? 2.078 -7.709 -8.436 1.00 81.88 93 SER A CA 1
ATOM 737 C C . SER A 1 93 ? 1.387 -8.619 -9.452 1.00 81.88 93 SER A C 1
ATOM 739 O O . SER A 1 93 ? 0.803 -9.640 -9.086 1.00 81.88 93 SER A O 1
ATOM 741 N N . GLY A 1 94 ? 1.422 -8.240 -10.737 1.00 77.25 94 GLY A N 1
ATOM 742 C CA . GLY A 1 94 ? 0.651 -8.891 -11.799 1.00 77.25 94 GLY A CA 1
ATOM 743 C C . GLY A 1 94 ? -0.862 -8.911 -11.531 1.00 77.25 94 GLY A C 1
ATOM 744 O O . GLY A 1 94 ? -1.601 -9.649 -12.193 1.00 77.25 94 GLY A O 1
ATOM 745 N N . LEU A 1 95 ? -1.334 -8.146 -10.539 1.00 77.94 95 LEU A N 1
ATOM 746 C CA . LEU A 1 95 ? -2.716 -8.155 -10.091 1.00 77.94 95 LEU A CA 1
ATOM 747 C C . LEU A 1 95 ? -3.590 -7.397 -11.092 1.00 77.94 95 LEU A C 1
ATOM 749 O O . LEU A 1 95 ? -3.248 -6.336 -11.609 1.00 77.94 95 LEU A O 1
ATOM 753 N N . LYS A 1 96 ? -4.747 -7.987 -11.394 1.00 70.94 96 LYS A N 1
ATOM 754 C CA . LYS A 1 96 ? -5.763 -7.361 -12.245 1.00 70.94 96 LYS A CA 1
ATOM 755 C C . LYS A 1 96 ? -6.556 -6.330 -11.443 1.00 70.94 96 LYS A C 1
ATOM 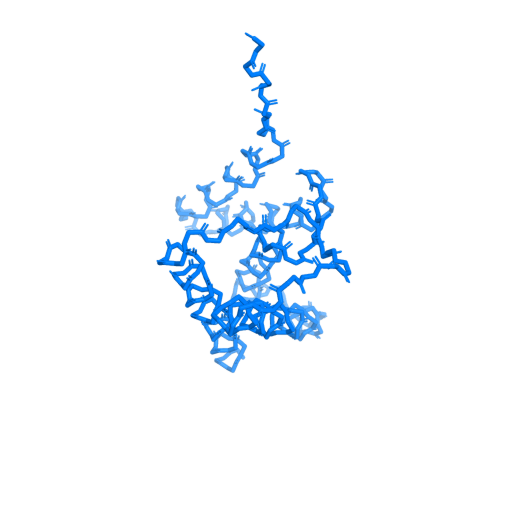757 O O . LYS A 1 96 ? -6.507 -6.317 -10.225 1.00 70.94 96 LYS A O 1
ATOM 762 N N . ARG A 1 97 ? -7.363 -5.532 -12.145 1.00 69.06 97 ARG A N 1
ATOM 763 C CA . ARG A 1 97 ? -8.149 -4.421 -11.580 1.00 69.06 97 ARG A CA 1
ATOM 764 C C . ARG A 1 97 ? -9.035 -4.787 -10.389 1.00 69.06 97 ARG A C 1
ATOM 766 O O . ARG A 1 97 ? -9.234 -3.941 -9.535 1.00 69.06 97 ARG A O 1
ATOM 773 N N . ASP A 1 98 ? -9.572 -6.004 -10.327 1.00 81.12 98 ASP A N 1
ATOM 774 C CA . ASP A 1 98 ? -10.503 -6.422 -9.274 1.00 81.12 98 ASP A CA 1
ATOM 775 C C . ASP A 1 98 ? -9.948 -7.626 -8.507 1.00 81.12 98 ASP A C 1
ATOM 777 O O . ASP A 1 98 ? -9.970 -8.756 -9.002 1.00 81.12 98 ASP A O 1
ATOM 781 N N . THR A 1 99 ? -9.388 -7.381 -7.319 1.00 86.50 99 THR A N 1
ATOM 782 C CA . THR A 1 99 ? -8.817 -8.435 -6.468 1.00 86.50 99 THR A CA 1
ATOM 783 C C . THR A 1 99 ? -9.308 -8.339 -5.029 1.00 86.50 99 THR A C 1
ATOM 785 O O . THR A 1 99 ? -9.619 -7.242 -4.554 1.00 86.50 99 THR A O 1
ATOM 788 N N . PRO A 1 100 ? -9.336 -9.469 -4.293 1.00 89.56 100 PRO A N 1
ATOM 789 C CA . PRO A 1 100 ? -9.700 -9.477 -2.878 1.00 89.56 100 PRO A CA 1
ATOM 790 C C . PRO A 1 100 ? -8.876 -8.501 -2.027 1.00 89.56 100 PRO A C 1
ATOM 792 O O . PRO A 1 100 ? -9.444 -7.810 -1.190 1.00 89.56 100 PRO A O 1
ATOM 795 N N . ALA A 1 101 ? -7.570 -8.375 -2.294 1.00 89.19 101 ALA A N 1
ATOM 796 C CA . ALA A 1 101 ? -6.687 -7.449 -1.581 1.00 89.19 101 ALA A CA 1
ATOM 797 C C . ALA A 1 101 ? -7.117 -5.978 -1.737 1.00 89.19 101 ALA A C 1
ATOM 799 O O . ALA A 1 101 ? -7.078 -5.211 -0.777 1.00 89.19 101 ALA A O 1
ATOM 800 N N . LEU A 1 102 ? -7.591 -5.584 -2.926 1.00 91.88 102 LEU A N 1
ATOM 801 C CA . LEU A 1 102 ? -8.064 -4.219 -3.164 1.00 91.88 102 LEU A CA 1
ATOM 802 C C . LEU A 1 102 ? -9.422 -3.950 -2.498 1.00 91.88 102 LEU A C 1
ATOM 804 O O . LEU A 1 102 ? -9.672 -2.844 -2.019 1.00 91.88 102 LEU A O 1
ATOM 808 N N . TRP A 1 103 ? -10.299 -4.958 -2.439 1.00 93.81 103 TRP A N 1
ATOM 809 C CA . TRP A 1 103 ? -11.539 -4.885 -1.657 1.00 93.81 103 TRP A CA 1
ATOM 810 C C . TRP A 1 103 ? -11.270 -4.756 -0.162 1.00 93.81 103 TRP A C 1
ATOM 812 O O . TRP A 1 103 ? -11.889 -3.923 0.497 1.00 93.81 103 TRP A O 1
ATOM 822 N N . GLU A 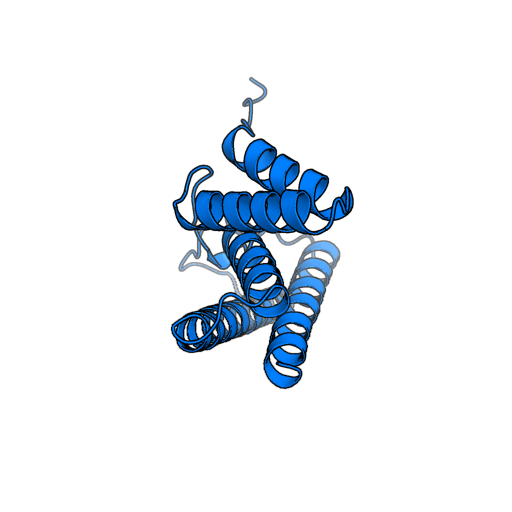1 104 ? -10.337 -5.545 0.359 1.00 94.44 104 GLU A N 1
ATOM 823 C CA . GLU A 1 104 ? -9.931 -5.495 1.760 1.00 94.44 104 GLU A CA 1
ATOM 824 C C . GLU A 1 104 ? -9.307 -4.140 2.109 1.00 94.44 104 GLU A C 1
ATOM 826 O O . GLU A 1 104 ? -9.743 -3.506 3.069 1.00 94.44 104 GLU A O 1
ATOM 831 N N . SER A 1 105 ? -8.384 -3.632 1.283 1.00 95.38 105 SER A N 1
ATOM 832 C CA . SER A 1 105 ? -7.825 -2.284 1.443 1.00 95.38 105 SER A CA 1
ATOM 833 C C . SER A 1 105 ? -8.928 -1.221 1.502 1.00 95.38 105 SER A C 1
ATOM 835 O O . SER A 1 105 ? -8.978 -0.424 2.441 1.00 95.38 105 SER A O 1
ATOM 837 N N . GLN A 1 106 ? -9.880 -1.245 0.560 1.00 96.19 106 GLN A N 1
ATOM 838 C CA . GLN A 1 106 ? -10.996 -0.297 0.563 1.00 96.19 106 GLN A CA 1
ATOM 839 C C . GLN A 1 106 ? -11.856 -0.411 1.828 1.00 96.19 106 GLN A C 1
ATOM 841 O O . GLN A 1 106 ? -12.241 0.608 2.403 1.00 96.19 106 GLN A O 1
ATOM 846 N N . TYR A 1 107 ? -12.183 -1.634 2.249 1.00 95.69 107 TYR A N 1
ATOM 847 C CA . TYR A 1 107 ? -12.973 -1.868 3.453 1.00 95.69 107 TYR A CA 1
ATOM 848 C C . TYR A 1 107 ? -12.294 -1.264 4.685 1.00 95.69 107 TYR A C 1
ATOM 850 O O . TYR A 1 107 ? -12.945 -0.556 5.456 1.00 95.69 107 TYR A O 1
ATOM 858 N N . LEU A 1 108 ? -10.986 -1.484 4.838 1.00 95.31 108 LEU A N 1
ATOM 859 C CA . LEU A 1 108 ? -10.210 -0.933 5.945 1.00 95.31 108 LEU A CA 1
ATOM 860 C C . LEU A 1 108 ? -10.181 0.601 5.902 1.00 95.31 108 LEU A C 1
ATOM 862 O O . LEU A 1 108 ? -10.422 1.239 6.925 1.00 95.31 108 LEU A O 1
ATOM 866 N N . TRP A 1 109 ? -10.008 1.212 4.725 1.00 97.44 109 TRP A N 1
ATOM 867 C CA . TRP A 1 109 ? -10.090 2.670 4.581 1.00 97.44 109 TRP A CA 1
ATOM 868 C C . TRP A 1 109 ? -11.461 3.236 4.971 1.00 97.44 109 TRP A C 1
ATOM 870 O O . TRP A 1 109 ? -11.541 4.242 5.678 1.00 97.44 109 TRP A O 1
ATOM 880 N N . LEU A 1 110 ? -12.552 2.578 4.568 1.00 97.00 110 LEU A N 1
ATOM 881 C CA . LEU A 1 110 ? -13.906 2.983 4.959 1.00 97.00 110 LEU A CA 1
ATOM 882 C C . LEU A 1 110 ? -14.133 2.822 6.462 1.00 97.00 110 LEU A C 1
ATOM 884 O O . LEU A 1 110 ? -14.715 3.706 7.092 1.00 97.00 110 LEU A O 1
ATOM 888 N N . LYS A 1 111 ? -13.657 1.724 7.051 1.00 94.81 111 LYS A N 1
ATOM 889 C CA . LYS A 1 111 ? -13.720 1.490 8.496 1.00 94.81 111 LYS A CA 1
ATOM 890 C C . LYS A 1 111 ? -13.024 2.617 9.266 1.00 94.81 111 LYS A C 1
ATOM 892 O O . LYS A 1 111 ? -13.657 3.228 10.129 1.00 94.81 111 LYS A O 1
ATOM 897 N N . LEU A 1 112 ? -11.785 2.947 8.892 1.00 94.94 112 LEU A N 1
ATOM 898 C CA . LEU A 1 112 ? -11.008 4.046 9.476 1.00 94.94 112 LEU A CA 1
ATOM 899 C C . LEU A 1 112 ? -11.724 5.393 9.321 1.00 94.94 112 LEU A C 1
ATOM 901 O O . LEU A 1 112 ? -11.800 6.172 10.272 1.00 94.94 112 LEU A O 1
ATOM 905 N N . TYR A 1 113 ? -12.313 5.663 8.151 1.00 96.62 113 TYR A N 1
ATOM 906 C CA . TYR A 1 113 ? -13.112 6.868 7.930 1.00 96.62 113 TYR A CA 1
ATOM 907 C C . TYR A 1 113 ? -14.315 6.949 8.878 1.00 96.62 113 TYR A C 1
ATOM 909 O O . TYR A 1 113 ? -14.550 7.988 9.493 1.00 96.62 113 TYR A O 1
ATOM 917 N N . PHE A 1 114 ? -15.086 5.872 9.031 1.00 95.31 114 PHE A N 1
ATOM 918 C CA . PHE A 1 114 ? -16.268 5.896 9.894 1.00 95.31 114 PHE A CA 1
ATOM 919 C C . PHE A 1 114 ? -15.921 6.009 11.384 1.00 95.31 114 PHE A C 1
ATOM 921 O O . PHE A 1 114 ? -16.712 6.590 12.131 1.00 95.31 114 PHE A O 1
ATOM 928 N N . GLN A 1 115 ? -14.754 5.509 11.799 1.00 93.19 115 GLN A N 1
ATOM 929 C CA . GLN A 1 115 ? -14.242 5.642 13.165 1.00 93.19 115 GLN A CA 1
ATOM 930 C C . GLN A 1 115 ? -13.729 7.060 13.462 1.00 93.19 115 GLN A C 1
ATOM 932 O O . GLN A 1 115 ? -14.076 7.633 14.493 1.00 93.19 115 GLN A O 1
ATOM 937 N N . THR A 1 116 ? -12.945 7.645 12.554 1.00 93.75 116 THR A N 1
ATOM 938 C CA . THR A 1 116 ? -12.194 8.893 12.811 1.00 93.75 116 THR A CA 1
ATOM 939 C C . THR A 1 116 ? -12.821 10.146 12.200 1.00 93.75 116 THR A C 1
ATOM 941 O O . THR A 1 116 ? -12.511 11.259 12.616 1.00 93.75 116 THR A O 1
ATOM 944 N N . ARG A 1 117 ? -13.690 9.984 11.194 1.00 95.69 117 ARG A N 1
ATOM 945 C CA . ARG A 1 117 ? -14.201 11.048 10.305 1.00 95.69 117 ARG A CA 1
ATOM 946 C C . ARG A 1 117 ? -13.116 11.797 9.526 1.00 95.69 117 ARG A C 1
ATOM 948 O O . ARG A 1 117 ? -13.361 12.896 9.037 1.00 95.69 117 ARG A O 1
ATOM 955 N N . ASN A 1 118 ? -11.933 11.205 9.372 1.00 95.94 118 ASN A N 1
ATOM 956 C CA . ASN A 1 118 ? -10.856 11.783 8.578 1.00 95.94 118 ASN A CA 1
ATOM 957 C C . ASN A 1 118 ? -11.086 11.542 7.077 1.00 95.94 118 ASN A C 1
ATOM 959 O O . ASN A 1 118 ? -10.910 10.431 6.576 1.00 95.94 118 ASN A O 1
ATOM 963 N N . GLU A 1 119 ? -11.442 12.603 6.353 1.00 97.12 119 GLU A N 1
ATOM 964 C CA . GLU A 1 119 ? -11.728 12.576 4.910 1.00 97.12 119 GLU A CA 1
ATOM 965 C C . GLU A 1 119 ? -10.569 12.024 4.059 1.00 97.12 119 GLU A C 1
ATOM 967 O O . GLU A 1 119 ? -10.812 11.453 2.998 1.00 97.12 119 GLU A O 1
ATOM 972 N N . ALA A 1 120 ? -9.316 12.089 4.528 1.00 96.44 120 ALA A N 1
ATOM 973 C CA . ALA A 1 120 ? -8.187 11.493 3.811 1.00 96.44 120 ALA A CA 1
ATOM 974 C C . ALA A 1 120 ? -8.358 9.974 3.599 1.00 96.44 120 ALA A C 1
ATOM 976 O O . ALA A 1 120 ? -7.981 9.447 2.551 1.00 96.44 120 ALA A O 1
ATOM 977 N N . TYR A 1 121 ? -8.971 9.269 4.557 1.00 96.44 121 TYR A N 1
ATOM 978 C CA . TYR A 1 121 ? -9.260 7.839 4.424 1.00 96.44 121 TYR A CA 1
ATOM 979 C C . TYR A 1 121 ? -10.398 7.573 3.437 1.00 96.44 121 TYR A C 1
ATOM 981 O O . TYR A 1 121 ? -10.349 6.595 2.691 1.00 96.44 121 TYR A O 1
ATOM 989 N N . LEU A 1 122 ? -11.389 8.467 3.360 1.00 97.25 122 LEU A N 1
ATOM 990 C CA . LEU A 1 122 ? -12.444 8.359 2.355 1.00 97.25 122 LEU A CA 1
ATOM 991 C C . LEU A 1 122 ? -11.874 8.510 0.938 1.00 97.25 122 LEU A C 1
ATOM 993 O O . LEU A 1 122 ? -12.241 7.746 0.047 1.00 97.25 122 LEU A O 1
ATOM 997 N N . GLU A 1 123 ? -10.945 9.443 0.729 1.00 97.62 123 GLU A N 1
ATOM 998 C CA . GLU A 1 123 ? -10.272 9.604 -0.565 1.00 97.62 123 GLU A CA 1
ATOM 999 C C . GLU A 1 123 ? -9.454 8.363 -0.953 1.00 97.62 123 GLU A C 1
ATOM 1001 O O . GLU A 1 123 ? -9.499 7.925 -2.103 1.00 97.62 123 GLU A O 1
ATOM 1006 N N . LYS A 1 124 ? -8.785 7.713 0.008 1.00 96.88 124 LYS A N 1
ATOM 1007 C CA . LYS A 1 124 ? -8.106 6.425 -0.227 1.00 96.88 124 LYS A CA 1
ATOM 1008 C C . LYS A 1 124 ? -9.085 5.301 -0.591 1.00 96.88 124 LYS A C 1
ATOM 1010 O O . LYS A 1 124 ? -8.811 4.517 -1.501 1.00 96.88 124 LYS A O 1
ATOM 1015 N N . ALA A 1 125 ? -10.256 5.244 0.044 1.00 96.38 125 ALA A N 1
ATOM 1016 C CA . ALA A 1 125 ? -11.298 4.284 -0.323 1.00 96.38 125 ALA A CA 1
ATOM 1017 C C . ALA A 1 125 ? -11.844 4.524 -1.744 1.00 96.38 125 ALA A C 1
ATOM 1019 O O . ALA A 1 125 ? -12.040 3.569 -2.502 1.00 96.38 125 ALA A O 1
ATOM 1020 N N . LYS A 1 126 ? -12.055 5.789 -2.132 1.00 95.12 126 LYS A N 1
ATOM 1021 C CA . LYS A 1 126 ? -12.458 6.163 -3.500 1.00 95.12 126 LYS A CA 1
ATOM 1022 C C . LYS A 1 126 ? -11.383 5.813 -4.525 1.00 95.12 126 LYS A C 1
ATOM 1024 O O . LYS A 1 126 ? -11.716 5.363 -5.615 1.00 95.12 126 LYS A O 1
ATOM 1029 N N . LEU A 1 127 ? -10.102 5.966 -4.183 1.00 94.38 127 LEU A N 1
ATOM 1030 C CA . LEU A 1 127 ? -8.997 5.547 -5.047 1.00 94.38 127 LEU A CA 1
ATOM 1031 C C . LEU A 1 127 ? -9.063 4.044 -5.350 1.00 94.38 127 LEU A C 1
ATOM 1033 O O . LEU A 1 127 ? -8.959 3.658 -6.512 1.00 94.38 127 LEU A O 1
ATOM 1037 N N . CYS A 1 128 ? -9.304 3.204 -4.339 1.00 93.44 128 CYS A N 1
ATOM 1038 C CA . CYS A 1 128 ? -9.462 1.759 -4.537 1.00 93.44 128 CYS A CA 1
ATOM 1039 C C . CYS A 1 128 ? -10.626 1.439 -5.493 1.00 93.44 128 CYS A C 1
ATOM 1041 O O . CYS A 1 128 ? -10.501 0.600 -6.383 1.00 93.44 128 CYS A O 1
ATOM 1043 N N . GLU A 1 129 ? -11.755 2.139 -5.350 1.00 91.19 129 GLU A N 1
ATOM 1044 C CA . GLU A 1 129 ? -12.890 2.022 -6.271 1.00 91.19 129 GLU A CA 1
ATOM 1045 C C . GLU A 1 129 ? -12.547 2.490 -7.692 1.00 91.19 129 GLU A C 1
ATOM 1047 O O . GLU A 1 129 ? -12.906 1.827 -8.667 1.00 91.19 129 GLU A O 1
ATOM 1052 N N . GLY A 1 130 ? -11.819 3.600 -7.815 1.00 87.81 130 GLY A N 1
ATOM 1053 C CA . GLY A 1 130 ? -11.327 4.118 -9.087 1.00 87.81 130 GLY A CA 1
ATOM 1054 C C . GLY A 1 130 ? -10.431 3.116 -9.812 1.00 87.81 130 GLY A C 1
ATOM 1055 O O . GLY A 1 130 ? -10.623 2.896 -11.002 1.00 87.81 130 GLY A O 1
ATOM 1056 N N . ILE A 1 131 ? -9.516 2.447 -9.100 1.00 87.88 131 ILE A N 1
ATOM 1057 C CA . ILE A 1 131 ? -8.634 1.412 -9.667 1.00 87.88 131 ILE A CA 1
ATOM 1058 C C . ILE A 1 131 ? -9.448 0.232 -10.218 1.00 87.88 131 ILE A C 1
ATOM 1060 O O . ILE A 1 131 ? -9.208 -0.195 -11.350 1.00 87.88 131 ILE A O 1
ATOM 1064 N N . ARG A 1 132 ? -10.458 -0.251 -9.479 1.00 85.75 132 ARG A N 1
ATOM 1065 C CA . ARG A 1 132 ? -11.325 -1.352 -9.948 1.00 85.75 132 ARG A CA 1
ATOM 1066 C C . ARG A 1 132 ? -12.089 -1.002 -11.218 1.00 85.75 132 ARG A C 1
ATOM 1068 O O . ARG A 1 132 ? -12.230 -1.837 -12.111 1.00 85.75 132 ARG A O 1
ATOM 1075 N N . ASN A 1 133 ? -12.570 0.235 -11.296 1.00 83.94 133 ASN A N 1
ATOM 1076 C CA . ASN A 1 133 ? -13.404 0.705 -12.397 1.00 83.94 133 ASN A CA 1
ATOM 1077 C C . ASN A 1 133 ? -12.606 1.339 -13.546 1.00 83.94 133 ASN A C 1
ATOM 1079 O O . ASN A 1 133 ? -13.180 1.611 -14.598 1.00 83.94 133 ASN A O 1
ATOM 1083 N N . ALA A 1 134 ? -11.299 1.566 -13.392 1.00 79.88 134 ALA A N 1
ATOM 1084 C CA . ALA A 1 134 ? -10.468 2.165 -14.431 1.00 79.88 134 ALA A CA 1
ATOM 1085 C C . ALA A 1 134 ? -10.514 1.300 -15.691 1.00 79.88 134 ALA A C 1
ATOM 1087 O O . ALA A 1 134 ? -10.298 0.092 -15.627 1.00 79.88 134 ALA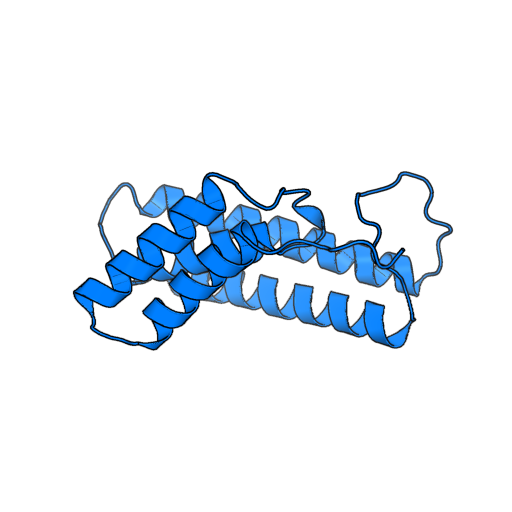 A O 1
ATOM 1088 N N . HIS A 1 135 ? -10.821 1.875 -16.852 1.00 66.19 135 HIS A N 1
ATOM 1089 C CA . HIS A 1 135 ? -10.822 1.164 -18.127 1.00 66.19 135 HIS A CA 1
ATOM 1090 C C . HIS A 1 135 ? -9.887 1.869 -19.105 1.00 66.19 135 HIS A C 1
ATOM 1092 O O . HIS A 1 135 ? -9.988 3.071 -19.318 1.00 66.19 135 HIS A O 1
ATOM 1098 N N . VAL A 1 136 ? -8.957 1.112 -19.691 1.00 63.59 136 VAL A N 1
ATOM 1099 C CA . VAL A 1 136 ? -8.163 1.578 -20.831 1.00 63.59 136 VAL A CA 1
ATOM 1100 C C . VAL A 1 136 ? -9.048 1.438 -22.060 1.00 63.59 136 VAL A C 1
ATOM 1102 O O . VAL A 1 136 ? -9.234 0.333 -22.573 1.00 63.59 136 VAL A O 1
ATOM 1105 N N . GLU A 1 137 ? -9.621 2.547 -22.509 1.00 54.81 137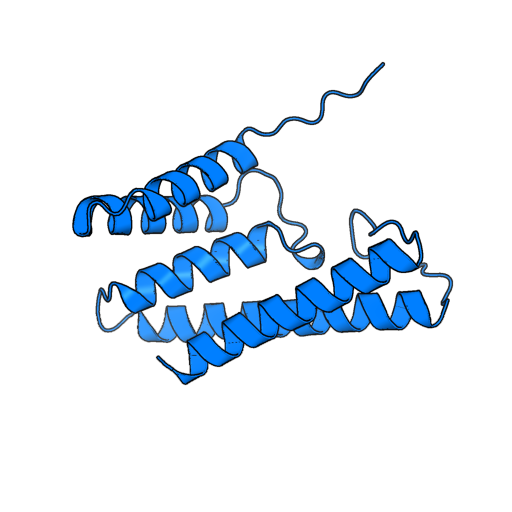 GLU A N 1
ATOM 1106 C CA . GLU A 1 137 ? -10.182 2.622 -23.852 1.00 54.81 137 GLU A CA 1
ATOM 1107 C C . GLU A 1 137 ? -9.014 2.588 -24.841 1.00 54.81 137 GLU A C 1
ATOM 1109 O O . GLU A 1 137 ? -8.131 3.448 -24.816 1.00 54.81 137 GLU A O 1
ATOM 1114 N N . LYS A 1 138 ? -8.962 1.562 -25.700 1.00 48.16 138 LYS A N 1
ATOM 1115 C CA . LYS A 1 138 ? -8.051 1.598 -26.846 1.00 48.16 138 LYS A CA 1
ATOM 1116 C C . LYS A 1 138 ? -8.507 2.744 -27.740 1.00 48.16 138 LYS A C 1
ATOM 1118 O O . LYS A 1 138 ? -9.621 2.698 -28.257 1.00 48.16 138 LYS A O 1
ATOM 1123 N N . ILE A 1 139 ? -7.645 3.736 -27.931 1.00 52.25 139 ILE A N 1
ATOM 1124 C CA . ILE A 1 139 ? -7.816 4.713 -29.004 1.00 52.25 139 ILE A CA 1
ATOM 1125 C C . ILE A 1 139 ? -7.655 3.923 -30.310 1.00 52.25 139 ILE A C 1
ATOM 1127 O O . ILE A 1 139 ? -6.577 3.384 -30.569 1.00 52.25 139 ILE A O 1
ATOM 1131 N N . VAL A 1 140 ? -8.756 3.760 -31.048 1.00 49.41 140 VAL A N 1
ATOM 1132 C CA . VAL A 1 140 ? -8.803 3.121 -32.376 1.00 49.41 140 VAL A CA 1
ATOM 1133 C C . VAL A 1 140 ? -8.474 4.152 -33.443 1.00 49.41 140 VAL A C 1
ATOM 1135 O O . VAL A 1 140 ? -9.023 5.273 -33.347 1.00 49.41 140 VAL A O 1
#

pLDDT: mean 82.96, std 15.97, range [43.44, 97.62]

Organism: NCBI:txid258515

Sequence (140 aa):
MDKLYAMLRQAEETEALARKLTEETGLTLPDAPSSEIRECSDQSDAMSLFEKAWELYQQVEAQVRMQLDDMDSEEDSLLLAQTLLDIHIHPNSGLKRDTPALWESQYLWLKLYFQTRNEAYLEKAKLCEGIRNAHVEKIV

Secondary structure (DSSP, 8-state):
-HHHHHHHHHHHHHHHHHHHHHHHHTPPPPSS--S-----HHHHHHHHHHHHHHHHHHHHHHHHHHHHTT---HHHHHHHHHHHHHHHHSGGG---SS-HHHHHHHHHHHHHHHHH--HHHHHHHHHHHHHHH-------

Radius of gyration: 16.55 Å; chains: 1; bounding box: 39×26×51 Å